Protein AF-A0A949IJB3-F1 (afdb_monomer_lite)

Structure (mmCIF, N/CA/C/O backbone):
data_AF-A0A949IJB3-F1
#
_entry.id   AF-A0A949IJB3-F1
#
loop_
_atom_site.group_PDB
_atom_site.id
_atom_site.type_symbol
_atom_site.label_atom_id
_atom_site.label_alt_id
_atom_site.label_comp_id
_atom_site.label_asym_id
_atom_site.label_entity_id
_atom_site.label_seq_id
_atom_site.pdbx_PDB_ins_code
_atom_site.Cartn_x
_atom_site.Cartn_y
_atom_site.Cartn_z
_atom_site.occupancy
_atom_site.B_iso_or_equiv
_atom_site.auth_seq_id
_atom_site.auth_comp_id
_atom_site.auth_asym_id
_atom_site.auth_atom_id
_atom_site.pdbx_PDB_model_num
ATOM 1 N N . MET A 1 1 ? -7.663 33.788 -21.926 1.00 51.97 1 MET A N 1
ATOM 2 C CA . MET A 1 1 ? -6.818 32.804 -21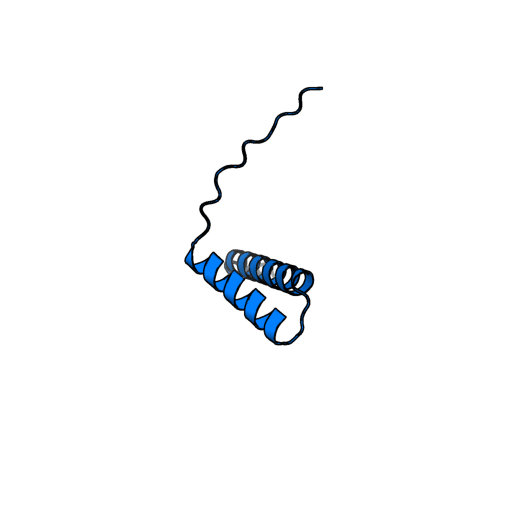.224 1.00 51.97 1 MET A CA 1
ATOM 3 C C . MET A 1 1 ? -7.289 31.429 -21.662 1.00 51.97 1 MET A C 1
ATOM 5 O O . MET A 1 1 ? -8.370 31.029 -21.255 1.00 51.97 1 MET A O 1
ATOM 9 N N . SER A 1 2 ? -6.578 30.778 -22.582 1.00 56.81 2 SER A N 1
ATOM 10 C CA . SER A 1 2 ? -6.978 29.463 -23.098 1.00 56.81 2 SER A CA 1
ATOM 11 C C . SER A 1 2 ? -6.350 28.387 -22.222 1.00 56.81 2 SER A C 1
ATOM 13 O O . SER A 1 2 ? -5.135 28.227 -22.224 1.00 56.81 2 SER A O 1
ATOM 15 N N . GLN A 1 3 ? -7.172 27.701 -21.431 1.00 58.69 3 GLN A N 1
ATOM 16 C CA . GLN A 1 3 ? -6.756 26.556 -20.632 1.00 58.69 3 GLN A CA 1
ATOM 17 C C . GLN A 1 3 ? -6.737 25.338 -21.569 1.00 58.69 3 GLN A C 1
ATOM 19 O O . GLN A 1 3 ? -7.783 24.804 -21.928 1.00 58.69 3 GLN A O 1
ATOM 24 N N . THR A 1 4 ? -5.558 24.956 -22.056 1.00 56.56 4 THR A N 1
ATOM 25 C CA . THR A 1 4 ? -5.356 23.684 -22.759 1.00 56.56 4 THR A CA 1
ATOM 26 C C . THR A 1 4 ? -5.485 22.558 -21.740 1.00 56.56 4 THR A C 1
ATOM 28 O O . THR A 1 4 ? -4.576 22.342 -20.944 1.00 56.56 4 THR A O 1
ATOM 31 N N . ALA A 1 5 ? -6.629 21.871 -21.730 1.00 60.47 5 ALA A N 1
ATOM 32 C CA . ALA A 1 5 ? -6.791 20.624 -20.996 1.00 60.47 5 ALA A CA 1
ATOM 33 C C . ALA A 1 5 ? -5.933 19.555 -21.683 1.00 60.47 5 ALA A C 1
ATOM 35 O O . ALA A 1 5 ? -6.218 19.152 -22.812 1.00 60.47 5 ALA A O 1
ATOM 36 N N . THR A 1 6 ? -4.847 19.145 -21.033 1.00 64.44 6 THR A N 1
ATOM 37 C CA . THR A 1 6 ? -4.006 18.046 -21.504 1.00 64.44 6 THR A CA 1
ATOM 38 C C . THR A 1 6 ? -4.851 16.769 -21.508 1.00 64.44 6 THR A C 1
ATOM 40 O O . THR A 1 6 ? -5.428 16.441 -20.469 1.00 64.44 6 THR A O 1
ATOM 43 N N . PRO A 1 7 ? -4.979 16.051 -22.635 1.00 55.16 7 PRO A N 1
ATOM 44 C CA . PRO A 1 7 ? -5.716 14.797 -22.658 1.00 55.16 7 PRO A CA 1
ATOM 45 C C . PRO A 1 7 ? -4.984 13.782 -21.774 1.00 55.16 7 PRO A C 1
ATOM 47 O O . PRO A 1 7 ? -3.868 13.370 -22.084 1.00 55.16 7 PRO A O 1
ATOM 50 N N . THR A 1 8 ? -5.597 13.397 -20.654 1.00 61.19 8 THR A N 1
ATOM 51 C CA . THR A 1 8 ? -5.137 12.266 -19.845 1.00 61.19 8 THR A CA 1
ATOM 52 C C . THR A 1 8 ? -5.316 11.009 -20.689 1.00 61.19 8 THR A C 1
ATOM 54 O O . THR A 1 8 ? -6.440 10.557 -20.907 1.00 61.19 8 THR A O 1
ATOM 57 N N . ALA A 1 9 ? -4.219 10.485 -21.237 1.00 56.44 9 ALA A N 1
ATOM 58 C CA . ALA A 1 9 ? -4.232 9.190 -21.902 1.00 56.44 9 ALA A CA 1
ATOM 59 C C . ALA A 1 9 ? -4.728 8.129 -20.901 1.00 56.44 9 ALA A C 1
ATOM 61 O O . ALA A 1 9 ? -4.366 8.206 -19.725 1.00 56.44 9 ALA A O 1
ATOM 62 N N . PRO A 1 10 ? -5.567 7.167 -21.320 1.00 57.19 10 PRO A N 1
ATOM 63 C CA . PRO A 1 10 ? -6.021 6.110 -20.430 1.00 57.19 10 PRO A CA 1
ATOM 64 C C . PRO A 1 10 ? -4.808 5.287 -19.991 1.00 57.19 10 PRO A C 1
ATOM 66 O O . PRO A 1 10 ? -4.225 4.553 -20.786 1.00 57.19 10 PRO A O 1
ATOM 69 N N . THR A 1 11 ? -4.411 5.432 -18.730 1.00 61.25 11 THR A N 1
ATOM 70 C CA . THR A 1 11 ? -3.390 4.589 -18.118 1.00 61.25 11 THR A CA 1
ATOM 71 C C . THR A 1 11 ? -3.966 3.180 -18.034 1.00 61.25 11 THR A C 1
ATOM 73 O O . THR A 1 11 ? -4.900 2.927 -17.273 1.00 61.25 11 THR A O 1
ATOM 76 N N . VAL A 1 12 ? -3.466 2.267 -18.867 1.00 63.31 12 VAL A N 1
ATOM 77 C CA . VAL A 1 12 ? -3.809 0.846 -18.772 1.00 63.31 12 VAL A CA 1
ATOM 78 C C . VAL A 1 12 ? -3.077 0.314 -17.547 1.00 63.31 12 VAL A C 1
ATOM 80 O O . VAL A 1 12 ? -1.894 0.001 -17.616 1.00 63.31 12 VAL A O 1
ATOM 83 N N . MET A 1 13 ? -3.759 0.310 -16.405 1.00 66.19 13 MET A N 1
ATOM 84 C CA . MET A 1 13 ? -3.208 -0.215 -15.160 1.00 66.19 13 MET A CA 1
ATOM 85 C C . MET A 1 13 ? -3.505 -1.711 -15.078 1.00 66.19 13 MET A C 1
ATOM 87 O O . MET A 1 13 ? -4.633 -2.130 -15.344 1.00 66.19 13 MET A O 1
ATOM 91 N N . ASP A 1 14 ? -2.497 -2.508 -14.730 1.00 83.00 14 ASP A N 1
ATOM 92 C CA . ASP A 1 14 ? -2.661 -3.947 -14.542 1.00 83.00 14 ASP A CA 1
ATOM 93 C C . ASP A 1 14 ? -3.663 -4.214 -13.405 1.00 83.00 14 ASP A C 1
ATOM 95 O O . ASP A 1 14 ? -3.520 -3.705 -12.289 1.00 83.00 14 ASP A O 1
ATOM 99 N N . SER A 1 15 ? -4.703 -5.001 -13.686 1.00 85.19 15 SER A N 1
ATOM 100 C CA . SER A 1 15 ? -5.703 -5.379 -12.687 1.00 85.19 15 SER A CA 1
ATOM 101 C C . SER A 1 15 ? -5.110 -6.218 -11.555 1.00 85.19 15 SER A C 1
ATOM 103 O O . SER A 1 15 ? -5.583 -6.108 -10.428 1.00 85.19 15 SER A O 1
ATOM 105 N N . ALA A 1 16 ? -4.065 -7.010 -11.824 1.00 87.94 16 ALA A N 1
ATOM 106 C CA . ALA A 1 16 ? -3.375 -7.774 -10.786 1.00 87.94 16 ALA A CA 1
ATOM 107 C C . ALA A 1 16 ? -2.669 -6.838 -9.793 1.00 87.94 16 ALA A C 1
ATOM 109 O O . ALA A 1 16 ? -2.792 -7.009 -8.582 1.00 87.94 16 ALA A O 1
ATOM 110 N N . LEU A 1 17 ? -2.022 -5.784 -10.303 1.00 87.19 17 LEU A N 1
ATOM 111 C CA . LEU A 1 17 ? -1.386 -4.764 -9.471 1.00 87.19 17 LEU A CA 1
ATOM 112 C C . LEU A 1 17 ? -2.413 -4.019 -8.607 1.00 87.19 17 LEU A C 1
ATOM 114 O O . LEU A 1 17 ? -2.170 -3.744 -7.434 1.00 87.19 17 LEU A O 1
ATOM 118 N N . LEU A 1 18 ? -3.585 -3.710 -9.167 1.00 88.44 18 LEU A N 1
ATOM 119 C CA . LEU A 1 18 ? -4.676 -3.083 -8.418 1.00 88.44 18 LEU A CA 1
ATOM 120 C C . LEU A 1 18 ? -5.181 -3.968 -7.270 1.00 88.44 18 LEU A C 1
ATOM 122 O O . LEU A 1 18 ? -5.401 -3.462 -6.166 1.00 88.44 18 LEU A O 1
ATOM 126 N N . ASP A 1 19 ? -5.334 -5.272 -7.502 1.00 92.31 19 ASP A N 1
ATOM 127 C CA . ASP A 1 19 ? -5.743 -6.221 -6.464 1.00 92.31 19 ASP A CA 1
ATOM 128 C C . ASP A 1 19 ? -4.698 -6.325 -5.343 1.00 92.31 19 ASP A C 1
ATOM 130 O O . ASP A 1 19 ? -5.055 -6.361 -4.160 1.00 92.31 19 ASP A O 1
ATOM 134 N N . GLU A 1 20 ? -3.410 -6.294 -5.687 1.00 90.19 20 GLU A N 1
ATOM 135 C CA . GLU A 1 20 ? -2.316 -6.279 -4.713 1.00 90.19 20 GLU A CA 1
ATOM 136 C C . GLU A 1 20 ? -2.282 -4.985 -3.892 1.00 90.19 20 GLU A C 1
ATOM 138 O O . GLU A 1 20 ? -2.177 -5.040 -2.665 1.00 90.19 20 GLU A O 1
ATOM 143 N N . VAL A 1 21 ? -2.453 -3.816 -4.517 1.00 92.00 21 VAL A N 1
ATOM 144 C CA . VAL A 1 21 ? -2.549 -2.532 -3.797 1.00 92.00 21 VAL A CA 1
ATOM 145 C C . VAL A 1 21 ? -3.713 -2.561 -2.804 1.00 92.00 21 VAL A C 1
ATOM 147 O O . VAL A 1 21 ? -3.556 -2.192 -1.637 1.00 92.00 21 VAL A O 1
ATOM 150 N N . VAL A 1 22 ? -4.878 -3.060 -3.225 1.00 93.38 22 VAL A N 1
ATOM 151 C CA . VAL A 1 22 ? -6.042 -3.217 -2.342 1.00 93.38 22 VAL A CA 1
ATOM 152 C C . VAL A 1 22 ? -5.752 -4.205 -1.210 1.00 93.38 22 VAL A C 1
ATOM 154 O O . VAL A 1 22 ? -6.176 -3.969 -0.073 1.00 93.38 22 VAL A O 1
ATOM 157 N N . HIS A 1 23 ? -5.040 -5.299 -1.488 1.00 95.00 23 HIS A N 1
ATOM 158 C CA . HIS A 1 23 ? -4.618 -6.260 -0.474 1.00 95.00 23 HIS A CA 1
ATOM 159 C C . HIS A 1 23 ? -3.728 -5.599 0.588 1.00 95.00 23 HIS A C 1
ATOM 161 O O . HIS A 1 23 ? -4.022 -5.714 1.777 1.00 95.00 23 HIS A O 1
ATOM 167 N N . TRP A 1 24 ? -2.702 -4.847 0.187 1.00 95.75 24 TRP A N 1
ATOM 168 C CA . TRP A 1 24 ? -1.784 -4.183 1.116 1.00 95.75 24 TRP A CA 1
ATOM 169 C C . TRP A 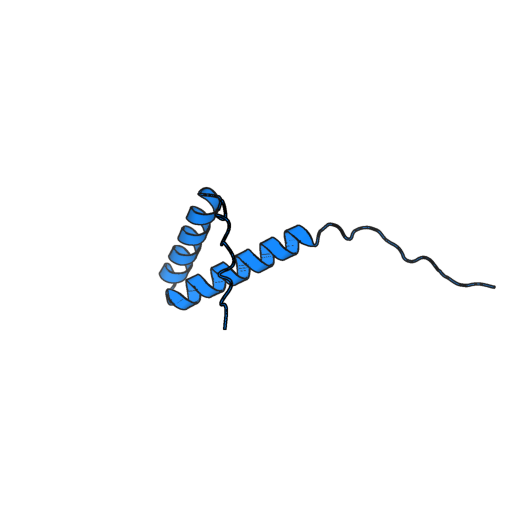1 24 ? -2.466 -3.125 1.981 1.00 95.75 24 TRP A C 1
ATOM 171 O O . TRP A 1 24 ? -2.280 -3.117 3.201 1.00 95.75 24 TRP A O 1
ATOM 181 N N . VAL A 1 25 ? -3.339 -2.301 1.396 1.00 95.69 25 VAL A N 1
ATOM 182 C CA . VAL A 1 25 ? -4.128 -1.319 2.156 1.00 95.69 25 VAL A CA 1
ATOM 183 C C . VAL A 1 25 ? -5.026 -2.018 3.186 1.00 95.69 25 VAL A C 1
ATOM 185 O O . VAL A 1 25 ? -5.096 -1.599 4.344 1.00 95.69 25 VAL A O 1
ATOM 188 N N . LYS A 1 26 ? -5.680 -3.127 2.815 1.00 96.75 26 LYS A N 1
ATOM 189 C CA . LYS A 1 26 ? -6.478 -3.937 3.753 1.00 96.75 26 LYS A CA 1
ATOM 190 C C . LYS A 1 26 ? -5.624 -4.544 4.868 1.00 96.75 26 LYS A C 1
ATOM 192 O O 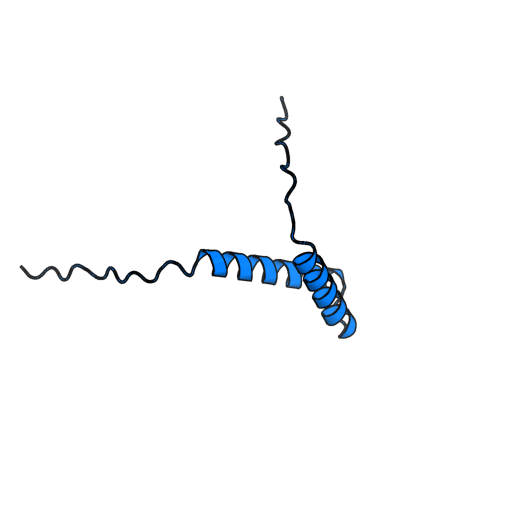. LYS A 1 26 ? -6.030 -4.519 6.026 1.00 96.75 26 LYS A O 1
ATOM 197 N N . THR A 1 27 ? -4.437 -5.042 4.547 1.00 97.06 27 THR A 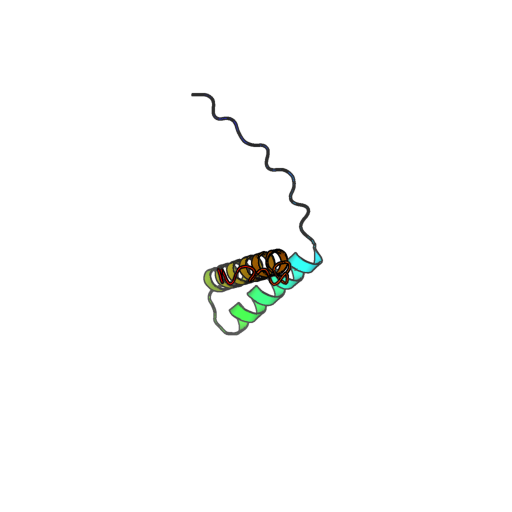N 1
ATOM 198 C CA . THR A 1 27 ? -3.512 -5.605 5.534 1.00 97.06 27 THR A CA 1
ATOM 199 C C . THR A 1 27 ? -3.061 -4.543 6.540 1.00 97.06 27 THR A C 1
ATOM 201 O O . THR A 1 27 ? -3.165 -4.765 7.746 1.00 97.06 27 THR A O 1
ATOM 204 N N . LEU A 1 28 ? -2.664 -3.353 6.082 1.00 95.88 28 LEU A N 1
ATOM 205 C CA . LEU A 1 28 ? -2.251 -2.246 6.956 1.00 95.88 28 LEU A CA 1
ATOM 206 C C . LEU A 1 28 ? -3.397 -1.742 7.842 1.00 95.88 28 LEU A C 1
ATOM 208 O O . LEU A 1 28 ? -3.222 -1.526 9.043 1.00 95.88 28 LEU A O 1
ATOM 212 N N . THR A 1 29 ? -4.596 -1.610 7.280 1.00 96.12 29 THR A N 1
ATOM 213 C CA . THR A 1 29 ? -5.775 -1.220 8.065 1.00 96.12 29 THR A CA 1
ATOM 214 C C . THR A 1 29 ? -6.171 -2.281 9.092 1.00 96.12 29 THR A C 1
ATOM 216 O O . THR A 1 29 ? -6.574 -1.931 10.200 1.00 96.12 29 THR A O 1
ATOM 219 N N . SER A 1 30 ? -5.976 -3.571 8.794 1.00 97.06 30 SER A N 1
ATOM 220 C CA . SER A 1 30 ? -6.245 -4.661 9.743 1.00 97.06 30 SER A CA 1
ATOM 221 C C . SER A 1 30 ? -5.342 -4.641 10.984 1.00 97.06 30 SER A C 1
ATOM 223 O O . SER A 1 30 ? -5.760 -5.103 12.045 1.00 97.06 30 SER A O 1
ATOM 225 N N . VAL A 1 31 ? -4.141 -4.058 10.881 1.00 96.38 31 VAL A N 1
ATOM 226 C CA . VAL A 1 31 ? -3.203 -3.884 12.006 1.00 96.38 31 VAL A CA 1
ATOM 227 C C . VAL A 1 31 ? -3.315 -2.509 12.682 1.00 96.38 31 VAL A C 1
ATOM 229 O O . VAL A 1 31 ? -2.511 -2.184 13.551 1.00 96.38 31 VAL A O 1
ATOM 232 N N . GLY A 1 32 ? -4.332 -1.712 12.326 1.00 95.50 32 GLY A N 1
ATOM 233 C CA . GLY A 1 32 ? -4.673 -0.455 13.001 1.00 95.50 32 GLY A CA 1
ATOM 234 C C . GLY A 1 32 ? -4.142 0.820 12.342 1.00 95.50 32 GLY A C 1
ATOM 235 O O . GLY A 1 32 ? -4.285 1.896 12.923 1.00 95.50 32 GLY A O 1
ATOM 236 N N . VAL A 1 33 ? -3.558 0.741 11.142 1.00 96.38 33 VAL A N 1
ATOM 237 C CA . VAL A 1 33 ? -3.197 1.936 10.360 1.00 96.38 33 VAL A CA 1
ATOM 238 C C . VAL A 1 33 ? -4.474 2.588 9.822 1.00 96.38 33 VAL A C 1
ATOM 240 O O . VAL A 1 33 ? -5.394 1.899 9.380 1.00 96.38 33 VAL A O 1
ATOM 243 N N . SER A 1 34 ? -4.562 3.921 9.848 1.00 96.75 34 SER A N 1
ATOM 244 C CA . SER A 1 34 ? -5.717 4.608 9.262 1.00 96.75 34 SER A CA 1
ATOM 245 C C . SER A 1 34 ? -5.773 4.379 7.741 1.00 96.75 34 SER A C 1
ATOM 247 O O . SER A 1 34 ? -4.721 4.283 7.105 1.00 96.75 34 SER A O 1
ATOM 249 N N . PRO A 1 35 ? -6.968 4.313 7.126 1.00 94.19 35 PRO A N 1
ATOM 250 C CA . PRO A 1 35 ? -7.099 4.069 5.687 1.00 94.19 35 PRO A CA 1
ATOM 251 C C . PRO A 1 35 ? -6.298 5.047 4.820 1.00 94.19 35 PRO A C 1
ATOM 253 O O . PRO A 1 35 ? -5.627 4.622 3.883 1.00 94.19 35 PRO A O 1
ATOM 256 N N . ASP A 1 36 ? -6.305 6.332 5.180 1.00 95.06 36 ASP A N 1
ATOM 257 C CA . ASP A 1 36 ? -5.587 7.376 4.443 1.00 95.06 36 ASP A CA 1
ATOM 258 C C . ASP A 1 36 ? -4.066 7.176 4.512 1.00 95.06 36 ASP A C 1
ATOM 260 O O . ASP A 1 36 ? -3.374 7.258 3.498 1.00 95.06 36 ASP A O 1
ATOM 264 N N . CYS A 1 37 ? -3.543 6.836 5.695 1.00 95.38 37 CYS A N 1
ATOM 265 C CA . CYS A 1 37 ? -2.120 6.560 5.880 1.00 95.38 37 CYS A CA 1
ATOM 266 C C . CYS A 1 37 ? -1.700 5.271 5.157 1.00 95.38 37 CYS A C 1
ATOM 268 O O . CYS A 1 37 ? -0.660 5.244 4.503 1.00 95.38 37 CYS A O 1
ATOM 270 N N . ALA A 1 38 ? -2.528 4.224 5.206 1.00 95.19 38 ALA A N 1
ATOM 271 C CA . ALA A 1 38 ? -2.274 2.973 4.497 1.00 95.19 38 ALA A CA 1
ATOM 272 C C . ALA A 1 38 ? -2.219 3.176 2.972 1.00 95.19 38 ALA A C 1
ATOM 274 O O . ALA A 1 38 ? -1.322 2.647 2.314 1.00 95.19 38 ALA A O 1
ATOM 275 N N . ALA A 1 39 ? -3.142 3.963 2.411 1.00 93.94 39 ALA A N 1
ATOM 276 C CA . ALA A 1 39 ? -3.151 4.301 0.990 1.00 93.94 39 ALA A CA 1
ATOM 277 C C . ALA A 1 39 ? -1.913 5.113 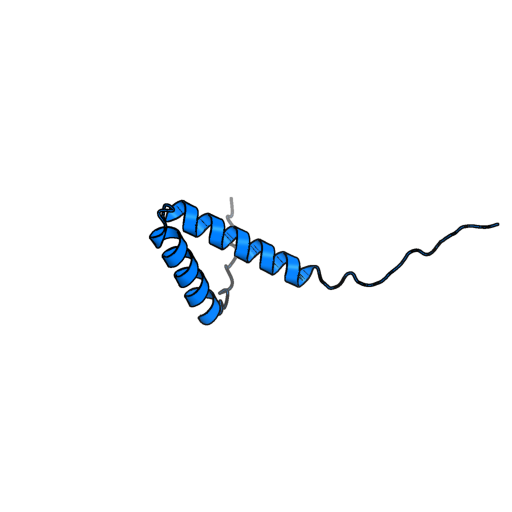0.585 1.00 93.94 39 ALA A C 1
ATOM 279 O O . ALA A 1 39 ? -1.286 4.812 -0.433 1.00 93.94 39 ALA A O 1
ATOM 280 N N . GLN A 1 40 ? -1.531 6.101 1.399 1.00 95.50 40 GLN A N 1
ATOM 281 C CA . GLN A 1 40 ? -0.356 6.926 1.141 1.00 95.50 40 GLN A CA 1
ATOM 282 C C . GLN A 1 40 ? 0.930 6.090 1.124 1.00 95.50 40 GLN A C 1
ATOM 284 O O . GLN A 1 40 ? 1.650 6.104 0.130 1.00 95.50 40 GLN A O 1
ATOM 289 N N . VAL A 1 41 ? 1.173 5.293 2.169 1.00 94.44 41 VAL A N 1
ATOM 290 C CA . VAL A 1 41 ? 2.374 4.446 2.275 1.00 94.44 41 VAL A CA 1
ATOM 291 C C . VAL A 1 41 ? 2.443 3.423 1.140 1.00 94.44 41 VAL A C 1
ATOM 293 O O . VAL A 1 41 ? 3.501 3.230 0.546 1.00 94.44 41 VAL A O 1
ATOM 296 N N . THR A 1 42 ? 1.316 2.793 0.795 1.00 93.94 42 THR A N 1
ATOM 297 C CA . THR A 1 42 ? 1.268 1.819 -0.311 1.00 93.94 42 THR A CA 1
ATOM 298 C C . THR A 1 42 ? 1.600 2.483 -1.651 1.00 93.94 42 THR A C 1
ATOM 300 O O . THR A 1 42 ? 2.305 1.901 -2.471 1.00 93.94 42 THR A O 1
ATOM 303 N N . THR A 1 43 ? 1.144 3.721 -1.862 1.00 90.69 43 THR A N 1
ATOM 304 C CA . THR A 1 43 ? 1.443 4.493 -3.077 1.00 90.69 43 THR A CA 1
ATOM 305 C C . THR A 1 43 ? 2.918 4.889 -3.142 1.00 90.69 43 THR A C 1
ATOM 307 O O . THR A 1 43 ? 3.549 4.719 -4.181 1.00 90.69 43 THR A O 1
ATOM 310 N N . GLU A 1 44 ? 3.487 5.379 -2.039 1.00 92.56 44 GLU A N 1
ATOM 311 C CA . GLU A 1 44 ? 4.906 5.748 -1.956 1.00 92.56 44 GLU A CA 1
ATOM 312 C C . GLU A 1 44 ? 5.819 4.541 -2.218 1.00 92.56 44 GLU A C 1
ATOM 314 O O . GLU A 1 44 ? 6.776 4.651 -2.983 1.00 92.56 44 GLU A O 1
ATOM 319 N N . LEU A 1 45 ? 5.482 3.373 -1.661 1.00 89.38 45 LEU A N 1
ATOM 320 C CA . LEU A 1 45 ? 6.196 2.120 -1.922 1.00 89.38 45 LEU A CA 1
ATOM 321 C C . LEU A 1 45 ? 6.116 1.699 -3.389 1.00 89.38 45 LEU A C 1
ATOM 323 O O . LEU A 1 45 ? 7.132 1.324 -3.967 1.00 89.38 45 LEU A O 1
ATOM 327 N N . LEU A 1 46 ? 4.933 1.777 -4.003 1.00 88.38 46 LEU A N 1
ATOM 328 C CA . LEU A 1 46 ? 4.755 1.404 -5.405 1.00 88.38 46 LEU A CA 1
ATOM 329 C C . LEU A 1 46 ? 5.556 2.319 -6.343 1.00 88.38 46 LEU A C 1
ATOM 331 O O . LEU A 1 46 ? 6.188 1.844 -7.287 1.00 88.38 46 LEU A O 1
ATOM 335 N N . LEU A 1 47 ? 5.566 3.625 -6.064 1.00 86.81 47 LEU A N 1
ATOM 336 C CA . LEU A 1 47 ? 6.363 4.596 -6.813 1.00 86.81 47 LEU A CA 1
ATOM 337 C C . LEU A 1 47 ? 7.865 4.351 -6.631 1.00 86.81 47 LEU A C 1
ATOM 339 O O . LEU A 1 47 ? 8.603 4.382 -7.610 1.00 86.81 47 LEU A O 1
ATOM 343 N N . ALA A 1 48 ? 8.313 4.062 -5.407 1.00 87.81 48 ALA A N 1
ATOM 344 C CA . ALA A 1 48 ? 9.711 3.743 -5.128 1.00 87.81 48 ALA A CA 1
ATOM 345 C C . ALA A 1 48 ? 10.160 2.446 -5.822 1.00 87.81 48 ALA A C 1
ATOM 347 O O . ALA A 1 48 ? 11.235 2.414 -6.415 1.00 87.81 48 ALA A O 1
ATOM 348 N N . ALA A 1 49 ? 9.323 1.404 -5.807 1.00 84.19 49 ALA A N 1
ATOM 349 C CA . ALA A 1 49 ? 9.588 0.148 -6.508 1.00 84.19 49 ALA A CA 1
ATOM 350 C C . ALA A 1 49 ? 9.655 0.347 -8.030 1.00 84.19 49 ALA A C 1
ATOM 352 O O . ALA A 1 49 ? 10.524 -0.216 -8.691 1.00 84.19 49 ALA A O 1
ATOM 353 N N . SER A 1 50 ? 8.782 1.198 -8.578 1.00 78.44 50 SER A N 1
ATOM 354 C CA . SER A 1 50 ? 8.802 1.551 -10.003 1.00 78.44 50 SER A CA 1
ATOM 355 C C . SER A 1 50 ? 10.065 2.340 -10.370 1.00 78.44 50 SER A C 1
ATOM 357 O O . SER A 1 50 ? 10.685 2.064 -11.389 1.00 78.44 50 SER A O 1
ATOM 359 N N . ALA A 1 51 ? 10.498 3.270 -9.512 1.00 74.44 51 ALA A N 1
ATOM 360 C CA . ALA A 1 51 ? 11.729 4.034 -9.713 1.00 74.44 51 ALA A CA 1
ATOM 361 C C . ALA A 1 51 ? 12.999 3.169 -9.603 1.00 74.44 51 ALA A C 1
ATOM 363 O O . ALA A 1 51 ? 13.971 3.425 -10.307 1.00 74.44 51 ALA A O 1
ATOM 364 N N . GLN A 1 52 ? 13.004 2.136 -8.752 1.00 61.44 52 GLN A N 1
ATOM 365 C CA . GLN A 1 52 ? 14.094 1.153 -8.712 1.00 61.44 52 GLN A CA 1
ATOM 366 C C . GLN A 1 52 ? 14.136 0.284 -9.970 1.00 61.44 52 GLN A C 1
ATOM 368 O O . GLN A 1 52 ? 15.221 0.021 -10.478 1.00 61.44 52 GLN A O 1
ATOM 373 N N . ALA A 1 53 ? 12.978 -0.109 -10.507 1.00 57.19 53 ALA A N 1
ATOM 374 C CA . ALA A 1 53 ? 12.909 -0.891 -11.739 1.00 57.19 53 ALA A CA 1
ATOM 375 C C . ALA A 1 53 ? 13.469 -0.136 -12.962 1.00 57.19 53 ALA A C 1
ATOM 377 O O . ALA A 1 53 ? 13.996 -0.763 -13.875 1.00 57.19 53 ALA A O 1
ATOM 378 N N . GLU A 1 54 ? 13.404 1.200 -12.969 1.00 55.50 54 GLU A N 1
ATOM 379 C CA . GLU A 1 54 ? 14.013 2.054 -14.004 1.00 55.50 54 GLU A CA 1
ATOM 380 C C . GLU A 1 54 ? 15.494 2.402 -13.723 1.00 55.50 54 GLU A C 1
ATOM 382 O O . GLU A 1 54 ? 16.163 2.970 -14.582 1.00 55.50 54 GLU A O 1
ATOM 387 N N . GLY A 1 55 ? 16.017 2.068 -12.535 1.00 49.12 55 GLY A N 1
ATOM 388 C CA . GLY A 1 55 ? 17.376 2.395 -12.079 1.00 49.12 55 GLY A CA 1
ATOM 389 C C . GLY A 1 55 ? 18.360 1.218 -12.025 1.00 49.12 55 GLY A C 1
ATOM 390 O O . GLY A 1 55 ? 19.519 1.424 -11.672 1.00 49.12 55 GLY A O 1
ATOM 391 N N . GLU A 1 56 ? 17.938 -0.001 -12.374 1.00 47.03 56 GLU A N 1
ATOM 392 C CA . GLU A 1 56 ? 18.803 -1.195 -12.450 1.00 47.03 56 GLU A CA 1
ATOM 393 C C . GLU A 1 56 ? 19.418 -1.424 -13.855 1.00 47.03 56 GLU A C 1
ATOM 395 O O . GLU A 1 56 ? 19.827 -2.532 -14.191 1.00 47.03 56 GLU A O 1
ATOM 400 N N . GLU A 1 57 ? 19.556 -0.366 -14.664 1.00 48.72 57 GLU A N 1
ATOM 401 C CA . GLU A 1 57 ? 20.473 -0.294 -15.817 1.00 48.72 57 GLU A CA 1
ATOM 402 C C . GLU A 1 57 ? 21.521 0.809 -15.567 1.00 48.72 57 GLU A C 1
ATOM 404 O O . GLU A 1 57 ? 21.619 1.798 -16.284 1.00 48.72 57 GLU A O 1
ATOM 409 N N . PHE A 1 58 ? 22.294 0.693 -14.486 1.00 50.16 58 PHE A N 1
ATOM 410 C CA . PHE A 1 58 ? 23.553 1.440 -14.351 1.00 50.16 58 PHE A CA 1
ATOM 411 C C . PHE A 1 58 ? 24.632 0.550 -13.734 1.00 50.16 58 PHE A C 1
ATOM 413 O O . PHE A 1 58 ? 25.279 0.866 -12.738 1.00 50.16 58 PHE A O 1
ATOM 420 N N . GLY A 1 59 ? 24.763 -0.629 -14.336 1.00 50.25 59 GLY A N 1
ATOM 421 C CA . GLY A 1 59 ? 25.949 -1.461 -14.266 1.00 50.25 59 GLY A CA 1
ATOM 422 C C . GLY A 1 59 ? 26.718 -1.350 -15.577 1.00 50.25 59 GLY A C 1
ATOM 423 O O . GLY A 1 59 ? 26.793 -2.332 -16.300 1.00 50.25 59 GLY A O 1
ATOM 424 N N . GLU A 1 60 ? 27.270 -0.177 -15.885 1.00 44.56 60 GLU A N 1
ATOM 425 C CA . GLU A 1 60 ? 28.507 -0.102 -16.665 1.00 44.56 60 GLU A CA 1
ATOM 426 C C . GLU A 1 60 ? 29.504 0.764 -15.895 1.00 44.56 60 GLU A C 1
ATOM 428 O O . GLU A 1 60 ? 29.299 1.945 -15.614 1.00 44.56 60 GLU A O 1
ATOM 433 N N . GLU A 1 61 ? 30.548 0.077 -15.456 1.00 49.44 61 GLU A N 1
ATOM 434 C CA . GLU A 1 61 ? 31.762 0.593 -14.861 1.00 49.44 61 GLU A CA 1
ATOM 435 C C . GLU A 1 61 ? 32.467 1.486 -15.894 1.00 49.44 61 GLU A C 1
ATOM 437 O O . GLU A 1 61 ? 33.145 0.971 -16.774 1.00 49.44 61 GLU A O 1
ATOM 442 N N . ASP A 1 62 ? 32.330 2.809 -15.796 1.00 48.84 62 ASP A N 1
ATOM 443 C CA . ASP A 1 62 ? 33.196 3.745 -16.526 1.00 48.84 62 ASP A CA 1
ATOM 444 C C . ASP A 1 62 ? 33.991 4.589 -15.519 1.00 48.84 62 ASP A C 1
ATOM 446 O O . ASP A 1 62 ? 33.670 5.732 -15.190 1.00 48.84 62 ASP A O 1
ATOM 450 N N . PHE A 1 63 ? 34.993 3.936 -14.924 1.00 49.03 63 PHE A N 1
ATOM 451 C CA . PHE A 1 63 ? 36.120 4.569 -14.239 1.00 49.03 63 PHE A CA 1
ATOM 452 C C . PHE A 1 63 ? 37.355 4.484 -15.159 1.00 49.03 63 PHE A C 1
ATOM 454 O O . PHE A 1 63 ? 38.373 3.901 -14.792 1.00 49.03 63 PHE A O 1
ATOM 461 N N . GLU A 1 64 ? 37.279 5.054 -16.361 1.00 52.41 64 GLU A N 1
ATOM 462 C CA . GLU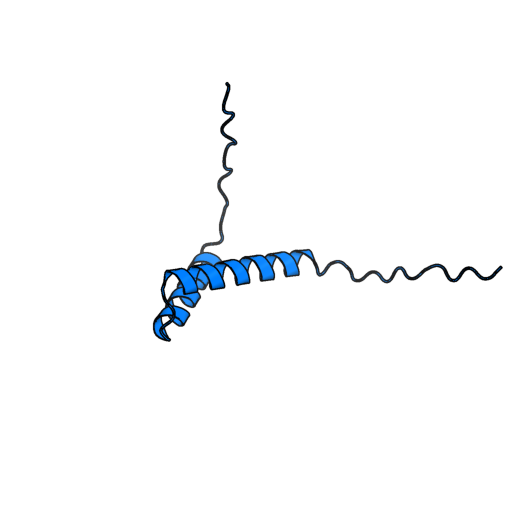 A 1 64 ? 38.457 5.558 -17.080 1.00 52.41 64 GLU A CA 1
ATOM 463 C C . GLU A 1 64 ? 38.469 7.084 -16.859 1.00 52.41 64 GLU A C 1
ATOM 465 O O . GLU A 1 64 ? 37.491 7.770 -17.118 1.00 52.41 64 GLU A O 1
ATOM 470 N N . GLU A 1 65 ? 39.450 7.691 -16.194 1.00 43.34 65 GLU A N 1
ATOM 471 C CA . GLU A 1 65 ? 40.788 7.907 -16.735 1.00 43.34 65 GLU A CA 1
ATOM 472 C C . GLU A 1 65 ? 41.754 8.230 -15.579 1.00 43.34 65 GLU A C 1
ATOM 474 O O . GLU A 1 65 ? 41.638 9.239 -14.877 1.00 43.34 65 GLU A O 1
ATOM 479 N N . PHE A 1 66 ? 42.707 7.328 -15.352 1.00 49.94 66 PHE A N 1
ATOM 480 C CA . PHE A 1 66 ? 43.927 7.605 -14.606 1.00 49.94 66 PHE A CA 1
ATOM 481 C C . PHE A 1 66 ? 44.888 8.296 -15.579 1.00 49.94 66 PHE A C 1
ATOM 483 O O . PHE A 1 66 ? 45.538 7.632 -16.382 1.00 49.94 66 PHE A O 1
ATOM 490 N N . ASP A 1 67 ? 44.900 9.627 -15.546 1.00 57.81 67 ASP A N 1
ATOM 491 C CA . ASP A 1 67 ? 45.818 10.468 -16.320 1.00 57.81 67 ASP A CA 1
ATOM 492 C C . ASP A 1 67 ? 47.231 10.372 -15.713 1.00 57.81 67 ASP A C 1
ATOM 494 O O . ASP A 1 67 ? 47.585 11.092 -14.775 1.00 57.81 67 ASP A O 1
ATOM 498 N N . GLU A 1 68 ? 48.011 9.399 -16.191 1.00 48.66 68 GLU A N 1
ATOM 499 C CA . GLU A 1 68 ? 49.468 9.352 -16.042 1.00 48.66 68 GLU A CA 1
ATOM 500 C C . GLU A 1 68 ? 50.128 9.735 -17.379 1.00 48.66 68 GLU A C 1
ATOM 502 O O . GLU A 1 68 ? 50.433 8.865 -18.198 1.00 48.66 68 GLU A O 1
ATOM 507 N N . GLU A 1 69 ? 50.414 11.030 -17.567 1.00 42.56 69 GLU A N 1
ATOM 508 C CA . GLU A 1 69 ? 51.602 11.505 -18.303 1.00 42.56 69 GLU A CA 1
ATOM 509 C C . GLU A 1 69 ? 52.174 12.817 -17.731 1.00 42.56 69 GLU A C 1
ATOM 511 O O . GLU A 1 69 ? 51.434 13.818 -17.590 1.00 42.56 69 GLU A O 1
#

Sequence (69 aa):
MSQTATPTAPTVMDSALLDEVVHWVKTLTSVGVSPDCAAQVTTELLLAASAQAEGEEFGEEDFEEFDEE

pLDDT: mean 74.78, std 19.59, range [42.56, 97.06]

Foldseek 3Di:
DDDPDDPPDPDPDDPVVVVVLVVQLVVCVVVPDDSVRSNVVSVVVVVVVVVVVVVVPPPDDDPDDPDDD

Secondary structure (DSSP, 8-state):
--------------HHHHHHHHHHHHHHHHTT--HHHHHHHHHHHHHHHHHHHTTS-------------

Radius of gyration: 20.82 Å; chains: 1; bounding box: 59×41×36 Å